Protein AF-A0A1W2E099-F1 (afdb_monomer)

Nearest PDB structures (foldseek):
  7uwi-assembly1_A  TM=5.929E-01  e=2.749E+00  Homo sapiens

Structure (mmCIF, N/CA/C/O backbone):
data_AF-A0A1W2E099-F1
#
_entry.id   AF-A0A1W2E099-F1
#
loop_
_atom_site.group_PDB
_atom_site.id
_atom_site.type_symbol
_atom_site.label_atom_id
_atom_site.label_alt_id
_atom_site.label_comp_id
_atom_site.label_asym_id
_atom_site.label_entity_id
_atom_site.label_seq_id
_atom_site.pdbx_PDB_ins_code
_atom_site.Cartn_x
_atom_site.Cartn_y
_atom_site.Cartn_z
_atom_site.occupancy
_atom_site.B_iso_or_equiv
_atom_site.auth_seq_id
_atom_site.auth_comp_id
_atom_site.auth_asym_id
_atom_site.auth_atom_id
_atom_site.pdbx_PDB_model_num
ATOM 1 N N . MET A 1 1 ? 13.524 11.313 -17.490 1.00 40.75 1 MET A N 1
ATOM 2 C CA . MET A 1 1 ? 13.598 11.646 -16.055 1.00 40.75 1 MET A CA 1
ATOM 3 C C . MET A 1 1 ? 13.485 10.300 -15.391 1.00 40.75 1 MET A C 1
ATOM 5 O O . MET A 1 1 ? 12.404 9.757 -15.498 1.00 40.75 1 MET A O 1
ATOM 9 N N . ASP A 1 2 ? 14.578 9.735 -14.866 1.00 51.97 2 ASP A N 1
ATOM 10 C CA . ASP A 1 2 ? 14.520 8.419 -14.209 1.00 51.97 2 ASP A CA 1
ATOM 11 C C . ASP A 1 2 ? 13.629 8.558 -12.979 1.00 51.97 2 ASP A C 1
ATOM 13 O O . ASP A 1 2 ? 14.036 9.182 -11.988 1.00 51.97 2 ASP A O 1
ATOM 17 N N . ASP A 1 3 ? 12.397 8.070 -13.065 1.00 73.50 3 ASP A N 1
ATOM 18 C CA . ASP A 1 3 ? 11.479 8.136 -11.941 1.00 73.50 3 ASP A CA 1
ATOM 19 C C . ASP A 1 3 ? 11.759 6.994 -10.936 1.00 73.50 3 ASP A C 1
ATOM 21 O O . ASP A 1 3 ? 12.683 6.184 -11.081 1.00 73.50 3 ASP A O 1
ATOM 25 N N . LEU A 1 4 ? 11.007 6.967 -9.834 1.00 75.75 4 LEU A N 1
ATOM 26 C CA . LEU A 1 4 ? 11.144 5.933 -8.807 1.00 75.75 4 LEU A CA 1
ATOM 27 C C . LEU A 1 4 ? 10.894 4.515 -9.362 1.00 75.75 4 LEU A C 1
ATOM 29 O O . LEU A 1 4 ? 11.590 3.583 -8.959 1.00 75.75 4 LEU A O 1
ATOM 33 N N . LEU A 1 5 ? 9.933 4.349 -10.273 1.00 79.50 5 LEU A N 1
ATOM 34 C CA . LEU A 1 5 ? 9.615 3.075 -10.913 1.00 79.50 5 LEU A CA 1
ATOM 35 C C . LEU A 1 5 ? 10.750 2.622 -11.827 1.00 79.50 5 LEU A C 1
ATOM 37 O O . LEU A 1 5 ? 11.154 1.466 -11.721 1.00 79.50 5 LEU A O 1
ATOM 41 N N . ASP A 1 6 ? 11.318 3.516 -12.639 1.00 77.94 6 ASP A N 1
ATOM 42 C CA . ASP A 1 6 ? 12.458 3.196 -13.512 1.00 77.94 6 ASP A CA 1
ATOM 43 C C . ASP A 1 6 ? 13.634 2.646 -12.701 1.00 77.94 6 ASP A C 1
ATOM 45 O O . ASP A 1 6 ? 14.271 1.656 -13.071 1.00 77.94 6 ASP A O 1
ATOM 49 N N . ARG A 1 7 ? 13.898 3.251 -11.538 1.00 75.19 7 ARG A N 1
ATOM 50 C CA . ARG A 1 7 ? 14.957 2.801 -10.627 1.00 75.19 7 ARG A CA 1
ATOM 51 C C . ARG A 1 7 ? 14.666 1.444 -10.003 1.00 75.19 7 ARG A C 1
ATOM 53 O O . ARG A 1 7 ? 15.596 0.643 -9.892 1.00 75.19 7 ARG A O 1
ATOM 60 N N . ILE A 1 8 ? 13.418 1.195 -9.597 1.00 79.50 8 ILE A N 1
ATOM 61 C CA . ILE A 1 8 ? 12.994 -0.093 -9.032 1.00 79.50 8 ILE A CA 1
ATOM 62 C C . ILE A 1 8 ? 13.090 -1.192 -10.095 1.00 79.50 8 ILE A C 1
ATOM 64 O O . ILE A 1 8 ? 13.651 -2.248 -9.817 1.00 79.50 8 ILE A O 1
ATOM 68 N N . LEU A 1 9 ? 12.600 -0.932 -11.308 1.00 78.56 9 LEU A N 1
ATOM 69 C CA . LEU A 1 9 ? 12.614 -1.878 -12.426 1.00 78.56 9 LEU A CA 1
ATOM 70 C C . LEU A 1 9 ? 14.033 -2.161 -12.939 1.00 78.56 9 LEU A C 1
ATOM 72 O O . LEU A 1 9 ? 14.328 -3.278 -13.347 1.00 78.56 9 LEU A O 1
ATOM 76 N N . SER A 1 10 ? 14.931 -1.174 -12.888 1.00 80.75 10 SER A N 1
ATOM 77 C CA . SER A 1 10 ? 16.326 -1.341 -13.325 1.00 80.75 10 SER A CA 1
ATOM 78 C C . SER A 1 10 ? 17.199 -2.125 -12.336 1.00 80.75 10 SER A C 1
ATOM 80 O O . SER A 1 10 ? 18.317 -2.493 -12.685 1.00 80.75 10 SER A O 1
ATOM 82 N N . HIS A 1 11 ? 16.721 -2.376 -11.112 1.00 81.12 11 HIS A N 1
ATOM 83 C CA . HIS A 1 11 ? 17.460 -3.091 -10.067 1.00 81.12 11 HIS A CA 1
ATOM 84 C C . HIS A 1 11 ? 16.601 -4.209 -9.468 1.00 81.12 11 HIS A C 1
ATOM 86 O O . HIS A 1 11 ? 16.284 -4.197 -8.278 1.00 81.12 11 HIS A O 1
ATOM 92 N N . ASP A 1 12 ? 16.242 -5.203 -10.283 1.00 72.44 12 ASP A N 1
ATOM 93 C CA . ASP A 1 12 ? 15.465 -6.372 -9.839 1.00 72.44 12 ASP A CA 1
ATOM 94 C C . ASP A 1 12 ? 16.124 -7.122 -8.663 1.00 72.44 12 ASP A C 1
ATOM 96 O O . ASP A 1 12 ? 15.438 -7.678 -7.807 1.00 72.44 12 ASP A O 1
ATOM 100 N N . GLU A 1 13 ? 17.451 -7.069 -8.547 1.00 80.00 13 GLU A N 1
ATOM 101 C CA . GLU A 1 13 ? 18.215 -7.570 -7.393 1.00 80.00 13 GLU A CA 1
ATOM 102 C C . GLU A 1 13 ? 17.840 -6.908 -6.054 1.00 80.00 13 GLU A C 1
ATOM 104 O O . GLU A 1 13 ? 18.002 -7.505 -4.990 1.00 80.00 13 GLU A O 1
ATOM 109 N N . CYS A 1 14 ? 17.284 -5.695 -6.095 1.00 83.06 14 CYS A N 1
ATOM 110 C CA . CYS A 1 14 ? 16.794 -4.961 -4.932 1.00 83.06 14 CYS A CA 1
ATOM 111 C C . CYS A 1 14 ? 15.304 -5.206 -4.655 1.00 83.06 14 CYS A C 1
ATOM 113 O O . CYS A 1 14 ? 14.788 -4.704 -3.654 1.00 83.06 14 CYS A O 1
ATOM 115 N N . ARG A 1 15 ? 14.598 -5.976 -5.496 1.00 87.31 15 ARG A N 1
ATOM 116 C CA . ARG A 1 15 ? 13.148 -6.193 -5.388 1.00 87.31 15 ARG A CA 1
ATOM 117 C C . ARG A 1 15 ? 12.729 -6.672 -4.004 1.00 87.31 15 ARG A C 1
ATOM 119 O O . ARG A 1 15 ? 11.824 -6.088 -3.416 1.00 87.31 15 ARG A O 1
ATOM 126 N N . ASP A 1 16 ? 13.410 -7.672 -3.453 1.00 89.62 16 ASP A N 1
ATOM 127 C CA . ASP A 1 16 ? 13.088 -8.221 -2.129 1.00 89.62 16 ASP A CA 1
ATOM 128 C C . ASP A 1 16 ? 13.266 -7.189 -1.010 1.00 89.62 16 ASP A C 1
ATOM 130 O O . ASP A 1 16 ? 12.509 -7.168 -0.038 1.00 89.62 16 ASP A O 1
ATOM 134 N N . TYR A 1 17 ? 14.264 -6.312 -1.139 1.00 90.94 17 TYR A N 1
ATOM 135 C CA . TYR A 1 17 ? 14.467 -5.213 -0.202 1.00 90.94 17 TYR A CA 1
ATOM 136 C C . TYR A 1 17 ? 13.333 -4.187 -0.307 1.00 90.94 17 TYR A C 1
ATOM 138 O O . TYR A 1 17 ? 12.793 -3.758 0.714 1.00 90.94 17 TYR A O 1
ATOM 146 N N . THR A 1 18 ? 12.936 -3.835 -1.530 1.00 92.25 18 THR A N 1
ATOM 147 C CA . THR A 1 18 ? 11.836 -2.901 -1.794 1.00 92.25 18 THR A CA 1
ATOM 148 C C . THR A 1 18 ? 10.502 -3.455 -1.301 1.00 92.25 18 THR A C 1
ATOM 150 O O . THR A 1 18 ? 9.766 -2.737 -0.629 1.00 92.25 18 THR A O 1
ATOM 153 N N . ILE A 1 19 ? 10.216 -4.741 -1.538 1.00 93.94 19 ILE A N 1
ATOM 154 C CA . ILE A 1 19 ? 9.033 -5.421 -0.993 1.00 93.94 19 ILE A CA 1
ATOM 155 C C . ILE A 1 19 ? 9.026 -5.300 0.528 1.00 93.94 19 ILE A C 1
ATOM 157 O O . ILE A 1 19 ? 8.057 -4.791 1.080 1.00 93.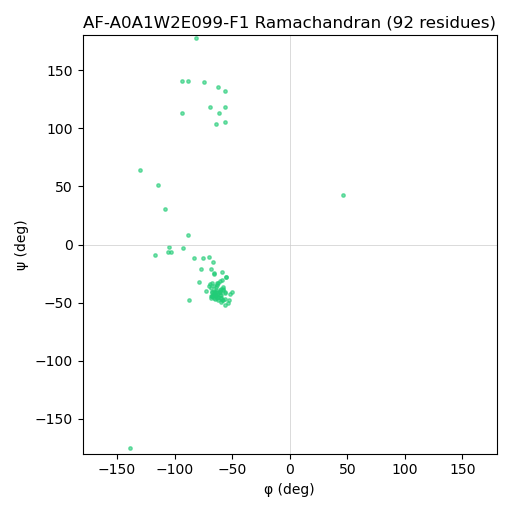94 19 ILE A O 1
ATOM 161 N N . LYS A 1 20 ? 10.123 -5.655 1.208 1.00 95.06 20 LYS A N 1
ATOM 162 C CA . LYS A 1 20 ? 10.218 -5.528 2.673 1.00 95.06 20 LYS A CA 1
ATOM 163 C C . LYS A 1 20 ? 9.987 -4.098 3.157 1.00 95.06 20 LYS A C 1
ATOM 165 O O . LYS A 1 20 ? 9.397 -3.895 4.214 1.00 95.06 20 LYS A O 1
ATOM 170 N N . LYS A 1 21 ? 10.449 -3.095 2.407 1.00 95.19 21 LYS A N 1
ATOM 171 C CA . LYS A 1 21 ? 10.208 -1.687 2.739 1.00 95.19 21 LYS A CA 1
ATOM 172 C C . LYS A 1 21 ? 8.743 -1.300 2.580 1.00 95.19 21 LYS A C 1
ATOM 174 O O . LYS A 1 21 ? 8.194 -0.677 3.480 1.00 95.19 21 LYS A O 1
ATOM 179 N N . PHE A 1 22 ? 8.095 -1.718 1.502 1.00 96.44 22 PHE A N 1
ATOM 180 C CA . PHE A 1 22 ? 6.666 -1.475 1.295 1.00 96.44 22 PHE A CA 1
ATOM 181 C C . PHE A 1 22 ? 5.802 -2.218 2.313 1.00 96.44 22 PHE A C 1
ATOM 183 O O . PHE A 1 22 ? 4.812 -1.680 2.798 1.00 96.44 22 PHE A O 1
ATOM 190 N N . GLU A 1 23 ? 6.211 -3.418 2.715 1.00 97.38 23 GLU A N 1
ATOM 191 C CA . GLU A 1 23 ? 5.581 -4.138 3.813 1.00 97.38 23 GLU A CA 1
ATOM 192 C C . GLU A 1 23 ? 5.684 -3.375 5.139 1.00 97.38 23 GLU A C 1
ATOM 194 O O . GLU A 1 23 ? 4.697 -3.340 5.867 1.00 97.38 23 GLU A O 1
ATOM 199 N N . GLN A 1 24 ? 6.829 -2.755 5.446 1.00 97.38 24 GLN A N 1
ATOM 200 C CA . GLN A 1 24 ? 6.990 -1.897 6.631 1.00 97.38 24 GLN A CA 1
ATOM 201 C C . GLN A 1 24 ? 6.094 -0.654 6.555 1.00 97.38 24 GLN A C 1
ATOM 203 O O . GLN A 1 24 ? 5.451 -0.300 7.537 1.00 97.38 24 GLN A O 1
ATOM 208 N N . MET A 1 25 ? 5.988 -0.033 5.377 1.00 97.56 25 MET A N 1
ATOM 209 C CA . MET A 1 25 ? 5.089 1.107 5.157 1.00 97.56 25 MET A CA 1
ATOM 210 C C . MET A 1 25 ? 3.616 0.738 5.365 1.00 97.56 25 MET A C 1
ATOM 212 O O . MET A 1 25 ? 2.843 1.560 5.835 1.00 97.56 25 MET A O 1
ATOM 216 N N . LEU A 1 26 ? 3.211 -0.495 5.045 1.00 97.38 26 LEU A N 1
ATOM 217 C CA 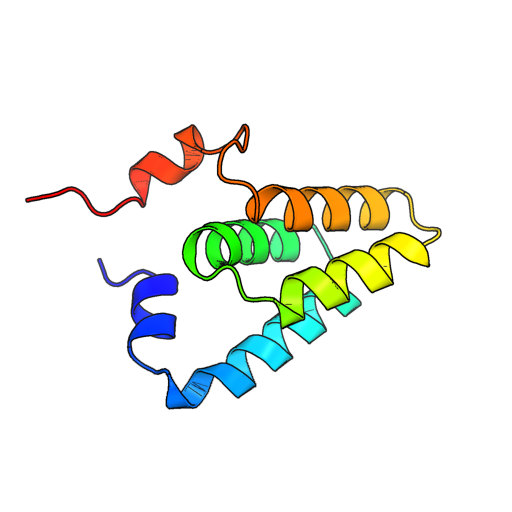. LEU A 1 26 ? 1.859 -0.976 5.341 1.00 97.38 26 LEU A CA 1
ATOM 218 C C . LEU A 1 26 ? 1.613 -1.173 6.848 1.00 97.38 26 LEU A C 1
ATOM 220 O O . LEU A 1 26 ? 0.491 -0.957 7.313 1.00 97.38 26 LEU A O 1
ATOM 224 N N . ASP A 1 27 ? 2.635 -1.576 7.606 1.00 96.56 27 ASP A N 1
ATOM 225 C CA . ASP A 1 27 ? 2.530 -1.758 9.060 1.00 96.56 27 ASP A CA 1
ATOM 226 C C . ASP A 1 27 ? 2.400 -0.408 9.792 1.00 96.56 27 ASP A C 1
ATOM 228 O O . ASP A 1 27 ? 1.659 -0.292 10.769 1.00 96.56 27 ASP A O 1
ATOM 232 N N . GLU A 1 28 ? 3.081 0.624 9.287 1.00 95.19 28 GLU A N 1
ATOM 233 C CA . GLU A 1 28 ? 3.124 1.983 9.847 1.00 95.19 28 GLU A CA 1
ATOM 234 C C . GLU A 1 28 ? 2.333 2.988 8.995 1.00 95.19 28 GLU A C 1
ATOM 236 O O . GLU A 1 28 ? 2.677 4.165 8.929 1.00 95.19 28 GLU A O 1
ATOM 241 N N . ILE A 1 29 ? 1.279 2.513 8.323 1.00 96.31 29 ILE A N 1
ATOM 242 C CA . ILE A 1 29 ? 0.622 3.259 7.250 1.00 96.31 29 ILE A CA 1
ATOM 243 C C . ILE A 1 29 ? 0.137 4.641 7.695 1.00 96.31 29 ILE A C 1
ATOM 245 O O . ILE A 1 29 ? -0.539 4.799 8.713 1.00 96.31 29 ILE A O 1
ATOM 249 N N . ASP A 1 30 ? 0.457 5.629 6.869 1.00 94.62 30 ASP A N 1
ATOM 250 C CA . ASP A 1 30 ? -0.053 6.989 6.910 1.00 94.62 30 ASP A CA 1
ATOM 251 C C . ASP A 1 30 ? -0.341 7.495 5.487 1.00 94.62 30 ASP A C 1
ATOM 253 O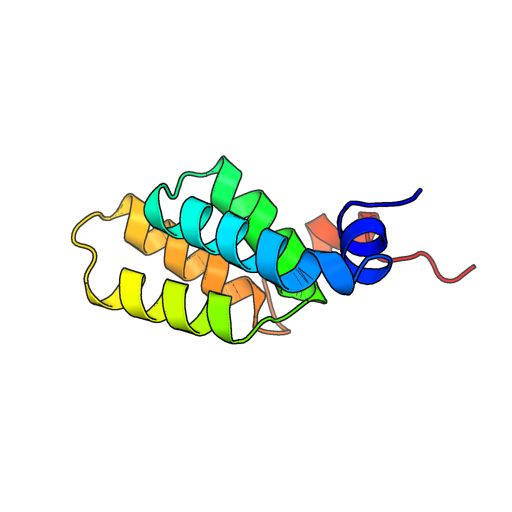 O . ASP A 1 30 ? -0.252 6.754 4.504 1.00 94.62 30 ASP A O 1
ATOM 257 N N . TRP A 1 31 ? -0.726 8.765 5.372 1.00 90.12 31 TRP A N 1
ATOM 258 C CA . TRP A 1 31 ? -1.035 9.369 4.079 1.00 90.12 31 TRP A CA 1
ATOM 259 C C . TRP A 1 31 ? 0.155 9.358 3.106 1.00 90.12 31 TRP A C 1
ATOM 261 O O . TRP A 1 31 ? -0.030 9.048 1.929 1.00 90.12 31 TRP A O 1
ATOM 271 N N . ASP A 1 32 ? 1.367 9.643 3.581 1.00 92.50 32 ASP A N 1
ATOM 272 C CA . ASP A 1 32 ? 2.554 9.699 2.723 1.00 92.50 32 ASP A CA 1
ATOM 273 C C . ASP A 1 32 ? 2.910 8.299 2.204 1.00 92.50 32 ASP A C 1
ATOM 275 O O . ASP A 1 32 ? 3.248 8.122 1.028 1.00 92.50 32 ASP A O 1
ATOM 279 N N . CYS A 1 33 ? 2.736 7.279 3.049 1.00 94.81 33 CYS A N 1
ATOM 280 C CA . CYS A 1 33 ? 2.877 5.884 2.654 1.00 94.81 33 CYS A CA 1
ATOM 281 C C . CYS A 1 33 ? 1.883 5.496 1.556 1.00 94.81 33 CYS A C 1
ATOM 283 O O . CYS A 1 33 ? 2.273 4.834 0.593 1.00 94.81 33 CYS A O 1
ATOM 285 N N . VAL A 1 34 ? 0.618 5.916 1.674 1.00 93.00 34 VAL A N 1
ATOM 286 C CA . VAL A 1 34 ? -0.426 5.622 0.677 1.00 93.00 34 VAL A CA 1
ATOM 287 C C . VAL A 1 34 ? -0.040 6.163 -0.692 1.00 93.00 34 VAL A C 1
ATOM 289 O O . VAL A 1 34 ? -0.090 5.409 -1.658 1.00 93.00 34 VAL A O 1
ATOM 292 N N . VAL A 1 35 ? 0.401 7.419 -0.780 1.00 90.56 35 VAL A N 1
ATOM 293 C CA . VAL A 1 35 ? 0.764 8.049 -2.061 1.00 90.56 35 VAL A CA 1
ATOM 294 C C . VAL A 1 35 ? 1.883 7.277 -2.762 1.00 90.56 35 VAL A C 1
ATOM 296 O O . VAL A 1 35 ? 1.789 6.981 -3.954 1.00 90.56 35 VAL A O 1
ATOM 299 N N . ILE A 1 36 ? 2.927 6.899 -2.018 1.00 91.19 36 ILE A N 1
ATOM 300 C CA . ILE A 1 36 ? 4.055 6.134 -2.565 1.00 91.19 36 ILE A CA 1
ATOM 301 C C . ILE A 1 36 ? 3.592 4.747 -3.020 1.00 91.19 36 ILE A C 1
ATOM 303 O O . ILE A 1 36 ? 3.926 4.315 -4.125 1.00 91.19 36 ILE A O 1
ATOM 307 N N . LEU A 1 37 ? 2.820 4.048 -2.183 1.00 93.44 37 LEU A N 1
ATOM 308 C CA . LEU A 1 37 ? 2.346 2.699 -2.480 1.00 93.44 37 LEU A CA 1
ATOM 309 C C . LEU A 1 37 ? 1.386 2.685 -3.670 1.00 93.44 37 LEU A C 1
ATOM 311 O O . LEU A 1 37 ? 1.526 1.813 -4.521 1.00 93.44 37 LEU A O 1
ATOM 315 N N . GLN A 1 38 ? 0.470 3.649 -3.773 1.00 90.94 38 GLN A N 1
ATOM 316 C CA . GLN A 1 38 ? -0.444 3.771 -4.909 1.00 90.94 38 GLN A CA 1
ATOM 317 C C . GLN A 1 38 ? 0.315 4.006 -6.215 1.00 90.94 38 GLN A C 1
ATOM 319 O O . GLN A 1 38 ? 0.083 3.291 -7.189 1.00 90.94 38 GLN A O 1
ATOM 324 N N . PHE A 1 39 ? 1.268 4.943 -6.220 1.00 87.25 39 PHE A N 1
ATOM 325 C CA . PHE A 1 39 ? 2.106 5.199 -7.390 1.00 87.25 39 PHE A CA 1
ATOM 326 C C . PHE A 1 39 ? 2.871 3.944 -7.827 1.00 87.25 39 PHE A C 1
ATOM 328 O O . PHE A 1 39 ? 2.854 3.559 -8.995 1.00 87.25 39 PHE A O 1
ATOM 335 N N . CYS A 1 40 ? 3.512 3.265 -6.872 1.00 90.25 40 CYS A N 1
ATOM 336 C CA . CYS A 1 40 ? 4.320 2.090 -7.168 1.00 90.25 40 CYS A CA 1
ATOM 337 C C . CYS A 1 40 ? 3.469 0.898 -7.624 1.00 90.25 40 CYS A C 1
ATOM 339 O O . CYS A 1 40 ? 3.816 0.214 -8.586 1.00 90.25 40 CYS A O 1
ATOM 341 N N . MET A 1 41 ? 2.371 0.608 -6.924 1.00 92.25 41 MET A N 1
ATOM 342 C CA . MET A 1 41 ? 1.570 -0.596 -7.157 1.00 92.25 41 MET A CA 1
ATOM 343 C C . MET A 1 41 ? 0.683 -0.501 -8.390 1.00 92.25 41 MET A C 1
ATOM 345 O O . MET A 1 41 ? 0.377 -1.549 -8.957 1.00 92.25 41 MET A O 1
ATOM 349 N N . HIS A 1 42 ? 0.383 0.708 -8.869 1.00 85.81 42 HIS A N 1
ATOM 350 C CA . HIS A 1 42 ? -0.268 0.890 -10.162 1.00 85.81 42 HIS A CA 1
ATOM 351 C C . HIS A 1 42 ? 0.520 0.227 -11.302 1.00 85.81 42 HIS A C 1
ATOM 353 O O . HIS A 1 42 ? -0.036 -0.530 -12.100 1.00 85.81 42 HIS A O 1
ATOM 359 N N . THR A 1 43 ? 1.835 0.448 -11.327 1.00 84.81 43 THR A N 1
ATOM 360 C CA . THR A 1 43 ? 2.721 -0.096 -12.363 1.00 84.81 43 THR A CA 1
ATOM 361 C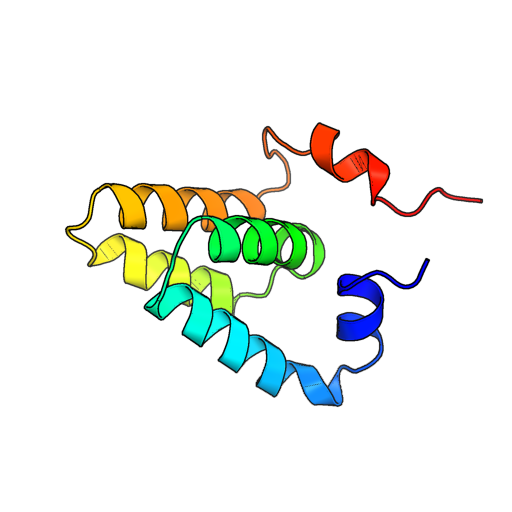 C . THR A 1 43 ? 3.228 -1.491 -12.007 1.00 84.81 43 THR A C 1
ATOM 363 O O . THR A 1 43 ? 3.193 -2.401 -12.832 1.00 84.81 43 THR A O 1
ATOM 366 N N . LEU A 1 44 ? 3.708 -1.685 -10.775 1.00 89.19 44 LEU A N 1
ATOM 367 C CA . LEU A 1 44 ? 4.403 -2.914 -10.380 1.00 89.19 44 LEU A CA 1
ATOM 368 C C . LEU A 1 44 ? 3.450 -4.077 -10.085 1.00 89.19 44 LEU A C 1
ATOM 370 O O . LEU A 1 44 ? 3.817 -5.234 -10.299 1.00 89.19 44 LEU A O 1
ATOM 374 N N . LYS A 1 45 ? 2.251 -3.783 -9.563 1.00 90.19 45 LYS A N 1
ATOM 375 C CA . LYS A 1 45 ? 1.194 -4.753 -9.226 1.00 90.19 45 LYS A CA 1
ATOM 376 C C . LYS A 1 45 ? 1.691 -5.983 -8.454 1.00 90.19 45 LYS A C 1
ATOM 378 O O . LYS A 1 45 ? 1.293 -7.113 -8.736 1.00 90.19 45 LYS A O 1
ATOM 383 N N . TRP A 1 46 ? 2.577 -5.792 -7.475 1.00 93.62 46 TRP A N 1
ATOM 384 C CA . TRP A 1 46 ? 3.182 -6.908 -6.743 1.00 93.62 46 TRP A CA 1
ATOM 385 C C . TRP A 1 46 ? 2.166 -7.628 -5.837 1.00 93.62 46 TRP A C 1
ATOM 387 O O . TRP A 1 46 ? 1.667 -7.015 -4.888 1.00 93.62 46 TRP A O 1
ATOM 397 N N . PRO A 1 47 ? 1.895 -8.935 -6.058 1.00 94.38 47 PRO A N 1
ATOM 398 C CA . PRO A 1 47 ? 0.875 -9.671 -5.304 1.00 94.38 47 PRO A CA 1
ATOM 399 C C . PRO A 1 47 ? 1.108 -9.671 -3.793 1.00 94.38 47 PRO A C 1
ATOM 401 O O . PRO A 1 47 ? 0.166 -9.478 -3.034 1.00 94.38 47 PRO A O 1
ATOM 404 N N . THR A 1 48 ? 2.364 -9.781 -3.355 1.00 95.44 48 THR A N 1
ATOM 405 C CA . THR A 1 48 ? 2.745 -9.789 -1.934 1.00 95.44 48 THR A CA 1
ATOM 406 C C . THR A 1 48 ? 2.248 -8.549 -1.185 1.00 95.44 48 THR A C 1
ATOM 408 O O . THR A 1 48 ? 1.731 -8.652 -0.075 1.00 95.44 48 THR A O 1
ATOM 411 N N . ILE A 1 49 ? 2.334 -7.371 -1.811 1.00 97.19 49 ILE A N 1
ATOM 412 C CA . ILE A 1 49 ? 1.868 -6.116 -1.210 1.00 97.19 49 ILE A CA 1
ATOM 413 C C . ILE A 1 49 ? 0.336 -6.070 -1.182 1.00 97.19 49 ILE A C 1
ATOM 415 O O . ILE A 1 49 ? -0.242 -5.667 -0.172 1.00 97.19 49 ILE A O 1
ATOM 419 N N . LYS A 1 50 ? -0.328 -6.544 -2.247 1.00 97.31 50 LYS A N 1
ATOM 420 C CA . LYS A 1 50 ? -1.796 -6.650 -2.308 1.00 97.31 50 LYS A CA 1
ATOM 421 C C . LYS A 1 50 ? -2.338 -7.546 -1.198 1.00 97.31 50 LYS A C 1
ATOM 423 O O . LYS A 1 50 ? -3.262 -7.165 -0.483 1.00 97.31 50 LYS A O 1
ATOM 428 N N . GLU A 1 51 ? -1.752 -8.730 -1.052 1.00 97.75 51 GLU A N 1
ATOM 429 C CA . GLU A 1 51 ? -2.135 -9.725 -0.051 1.00 97.75 51 GLU A CA 1
ATOM 430 C C . GLU A 1 51 ? -1.941 -9.184 1.366 1.00 97.75 51 GLU A C 1
ATOM 432 O O . GLU A 1 51 ? -2.853 -9.285 2.189 1.00 97.75 51 GLU A O 1
ATOM 437 N N . LYS A 1 52 ? -0.802 -8.534 1.640 1.00 97.88 52 LYS A N 1
ATOM 438 C CA . LYS A 1 52 ? -0.551 -7.917 2.946 1.00 97.88 52 LYS A CA 1
ATOM 439 C C . LYS A 1 52 ? -1.536 -6.786 3.251 1.00 97.88 52 LYS A C 1
ATOM 441 O O . LYS A 1 52 ? -2.097 -6.759 4.345 1.00 97.88 52 LYS A O 1
ATOM 446 N N . ALA A 1 53 ? -1.791 -5.883 2.302 1.00 97.50 53 ALA A N 1
ATOM 447 C CA . ALA A 1 53 ? -2.756 -4.797 2.484 1.00 97.50 53 ALA A CA 1
ATOM 448 C C . ALA A 1 53 ? -4.176 -5.331 2.751 1.00 97.50 53 ALA A C 1
ATOM 450 O O . ALA A 1 53 ? -4.865 -4.835 3.641 1.00 97.50 53 ALA A O 1
ATOM 451 N N . ALA A 1 54 ? -4.596 -6.384 2.041 1.00 97.81 54 ALA A N 1
ATOM 452 C CA . ALA A 1 54 ? -5.881 -7.042 2.270 1.00 97.81 54 ALA A CA 1
ATOM 453 C C . ALA A 1 54 ? -5.960 -7.715 3.651 1.00 97.81 54 ALA A C 1
ATOM 455 O O . ALA A 1 54 ? -6.982 -7.607 4.331 1.00 97.81 54 ALA A O 1
ATOM 456 N N . ALA A 1 55 ? -4.882 -8.372 4.091 1.00 98.06 55 ALA A N 1
ATOM 457 C CA . ALA A 1 55 ? -4.811 -8.983 5.414 1.00 98.06 55 ALA A CA 1
ATOM 458 C C . ALA A 1 55 ? -4.908 -7.936 6.536 1.00 98.06 55 ALA A C 1
ATOM 460 O O . ALA A 1 55 ? -5.651 -8.138 7.494 1.00 98.06 55 ALA A O 1
ATOM 461 N N . LEU A 1 56 ? -4.212 -6.803 6.398 1.00 97.62 56 LEU A N 1
ATOM 462 C CA . LEU A 1 56 ? -4.260 -5.701 7.364 1.00 97.62 56 LEU A CA 1
ATOM 463 C C . LEU A 1 56 ? -5.631 -5.018 7.395 1.00 97.62 56 LEU A C 1
ATOM 465 O O . LEU A 1 56 ? -6.153 -4.740 8.474 1.00 97.62 56 LEU A O 1
ATOM 469 N N . LEU A 1 57 ? -6.255 -4.817 6.231 1.00 97.38 57 LEU A N 1
ATOM 470 C CA . LEU A 1 57 ? -7.620 -4.301 6.133 1.00 97.38 57 LEU A CA 1
ATOM 471 C C . LEU A 1 57 ? -8.625 -5.191 6.879 1.00 97.38 57 LEU A C 1
ATOM 473 O O . LEU A 1 57 ? -9.531 -4.678 7.528 1.00 97.38 57 LEU A O 1
ATOM 477 N N . ALA A 1 58 ? -8.468 -6.514 6.807 1.00 97.19 58 ALA A N 1
ATOM 478 C CA . ALA A 1 58 ? -9.387 -7.455 7.443 1.00 97.19 58 ALA A CA 1
ATOM 479 C C . ALA A 1 58 ? -9.337 -7.436 8.983 1.00 97.19 58 ALA A C 1
ATOM 481 O O . ALA A 1 58 ? -10.283 -7.899 9.620 1.00 97.19 58 ALA A O 1
ATOM 482 N N . VAL A 1 59 ? -8.247 -6.939 9.580 1.00 96.62 59 VAL A N 1
ATOM 483 C CA . VAL A 1 59 ? -8.019 -6.986 11.037 1.00 96.62 59 VAL A CA 1
ATOM 484 C C . VAL A 1 59 ? -7.937 -5.612 11.700 1.00 96.62 59 VAL A C 1
ATOM 486 O O . VAL A 1 59 ? -7.896 -5.541 12.927 1.00 96.62 59 VAL A O 1
ATOM 489 N N . THR A 1 60 ? -7.882 -4.525 10.926 1.00 95.12 60 THR A N 1
ATOM 490 C CA . THR A 1 60 ? -7.755 -3.174 11.481 1.00 95.12 60 THR A CA 1
ATOM 491 C C . THR A 1 60 ? -9.061 -2.689 12.108 1.00 95.12 60 THR A C 1
ATOM 493 O O . THR A 1 60 ? -10.146 -2.891 11.571 1.00 95.12 60 THR A O 1
ATOM 496 N N . ASP A 1 61 ? -8.952 -2.008 13.245 1.00 94.69 61 ASP A N 1
ATOM 497 C CA . ASP A 1 61 ? -10.044 -1.321 13.943 1.00 94.69 61 ASP A CA 1
ATOM 498 C C . ASP A 1 61 ? -9.974 0.210 13.778 1.00 94.69 61 ASP A C 1
ATOM 500 O O . ASP A 1 61 ? -10.841 0.951 14.250 1.00 94.69 61 ASP A O 1
ATOM 504 N N . LYS A 1 62 ? -8.940 0.709 13.089 1.00 93.56 62 LYS A N 1
ATOM 505 C CA . LYS A 1 6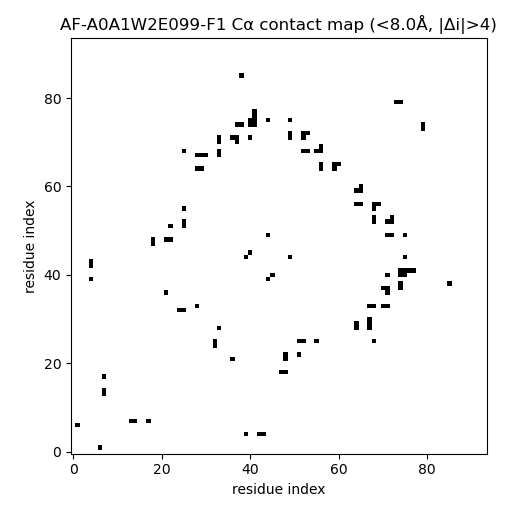2 ? -8.693 2.138 12.885 1.00 93.56 62 LYS A CA 1
ATOM 506 C C . LYS A 1 62 ? -9.313 2.597 11.571 1.00 93.56 62 LYS A C 1
ATOM 508 O O . LYS A 1 62 ? -8.793 2.288 10.504 1.00 93.56 62 LYS A O 1
ATOM 513 N N . ILE A 1 63 ? -10.332 3.454 11.651 1.00 90.81 63 ILE A N 1
ATOM 514 C CA . ILE A 1 63 ? -11.050 4.010 10.484 1.00 90.81 63 ILE A CA 1
ATOM 515 C C . ILE A 1 63 ? -10.094 4.630 9.446 1.00 90.81 63 ILE A C 1
ATOM 517 O O . ILE A 1 63 ? -10.252 4.420 8.244 1.00 90.81 63 ILE A O 1
ATOM 521 N N . ASN A 1 64 ? -9.078 5.377 9.893 1.00 90.56 64 ASN A N 1
ATOM 522 C CA . ASN A 1 64 ? -8.117 5.999 8.976 1.00 90.56 64 ASN A CA 1
ATOM 523 C C . ASN A 1 64 ? -7.259 4.955 8.253 1.00 90.56 64 ASN A C 1
ATOM 525 O O . ASN A 1 64 ? -7.101 5.040 7.039 1.00 90.56 64 ASN A O 1
ATOM 529 N N . ALA A 1 65 ? -6.758 3.951 8.980 1.00 93.94 65 ALA A N 1
ATOM 530 C CA . ALA A 1 65 ? -5.962 2.880 8.389 1.00 93.94 65 ALA A CA 1
ATOM 531 C C . ALA A 1 65 ? -6.803 2.034 7.425 1.00 93.94 65 ALA A C 1
ATOM 533 O O . ALA A 1 65 ? -6.341 1.718 6.335 1.00 93.94 65 ALA A O 1
ATOM 534 N N . GLU A 1 66 ? -8.062 1.747 7.774 1.00 96.38 66 GLU A N 1
ATOM 535 C CA . GLU A 1 66 ? -9.013 1.074 6.885 1.00 96.38 66 GLU A CA 1
ATOM 536 C C . GLU A 1 66 ? -9.129 1.809 5.542 1.00 96.38 66 GLU A C 1
ATOM 538 O O . GLU A 1 66 ? -8.964 1.207 4.478 1.00 96.38 66 GLU A O 1
ATOM 543 N N . ARG A 1 67 ? -9.351 3.129 5.585 1.00 94.25 67 ARG A N 1
ATOM 544 C CA . ARG A 1 67 ? -9.419 3.968 4.383 1.00 94.25 67 ARG A CA 1
ATOM 545 C C . ARG A 1 67 ? -8.119 3.915 3.576 1.00 94.25 67 ARG A C 1
ATOM 547 O O . ARG A 1 67 ? -8.167 3.802 2.355 1.00 94.25 67 ARG A O 1
ATOM 554 N N . TRP A 1 68 ? -6.971 3.983 4.239 1.00 95.44 68 TRP A N 1
ATOM 555 C CA . TRP A 1 68 ? -5.664 3.944 3.587 1.00 95.44 68 TRP A CA 1
ATOM 556 C C . TRP A 1 68 ? -5.383 2.603 2.902 1.00 95.44 68 TRP A C 1
ATOM 558 O O . TRP A 1 68 ? -4.958 2.590 1.750 1.00 95.44 68 TRP A O 1
ATOM 568 N N . TYR A 1 69 ? -5.700 1.474 3.540 1.00 96.69 69 TYR A N 1
ATOM 569 C CA . TYR A 1 69 ? -5.553 0.161 2.907 1.00 96.69 69 TYR A CA 1
ATOM 570 C C . TYR A 1 69 ? -6.471 -0.008 1.697 1.00 96.69 69 TYR A C 1
ATOM 572 O O .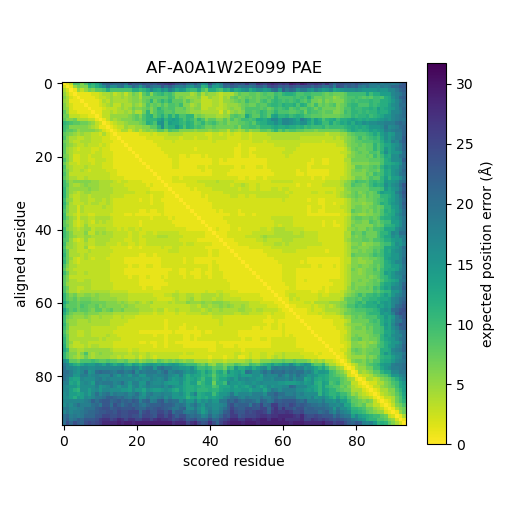 TYR A 1 69 ? -6.039 -0.559 0.686 1.00 96.69 69 TYR A O 1
ATOM 580 N N . ARG A 1 70 ? -7.711 0.498 1.758 1.00 94.75 70 ARG A N 1
ATOM 581 C CA . ARG A 1 70 ? -8.617 0.503 0.596 1.00 94.75 70 ARG A CA 1
ATOM 582 C C . ARG A 1 70 ? -8.015 1.279 -0.575 1.00 94.75 70 ARG A C 1
ATOM 584 O O . ARG A 1 70 ? -7.960 0.737 -1.671 1.00 94.75 70 ARG A O 1
ATOM 591 N N . HIS A 1 71 ? -7.470 2.469 -0.325 1.00 91.88 71 HIS A N 1
ATOM 592 C CA . HIS A 1 71 ? -6.800 3.268 -1.354 1.00 91.88 71 HIS A CA 1
ATOM 593 C C . HIS A 1 71 ? -5.586 2.567 -1.975 1.00 91.88 71 HIS A C 1
ATOM 595 O O . HIS A 1 71 ? -5.392 2.623 -3.190 1.00 91.88 71 HIS A O 1
ATOM 601 N N . VAL A 1 72 ? -4.785 1.858 -1.174 1.00 93.75 72 VAL A N 1
ATOM 602 C CA . VAL A 1 72 ? -3.688 1.036 -1.707 1.00 93.75 72 VAL A CA 1
ATOM 603 C C . VAL A 1 72 ? -4.234 -0.101 -2.574 1.00 93.75 72 VAL A C 1
ATOM 605 O O . VAL A 1 72 ? -3.720 -0.324 -3.665 1.00 93.75 72 VAL A O 1
ATOM 608 N N . LEU A 1 73 ? -5.286 -0.801 -2.142 1.00 94.81 73 LEU A N 1
ATOM 609 C CA . LEU A 1 73 ? -5.883 -1.901 -2.910 1.00 94.81 73 LEU A CA 1
ATOM 610 C C . LEU A 1 73 ? -6.498 -1.438 -4.238 1.00 94.81 73 LEU A C 1
ATOM 612 O O . LEU A 1 73 ? -6.355 -2.142 -5.235 1.00 94.81 73 LEU A O 1
ATOM 616 N N . GLU A 1 74 ? -7.110 -0.253 -4.267 1.00 91.56 74 GLU A N 1
ATOM 617 C CA . GLU A 1 74 ? -7.664 0.368 -5.480 1.00 91.56 74 GLU A CA 1
ATOM 618 C C . GLU A 1 74 ? -6.597 0.588 -6.565 1.00 91.56 74 GLU A C 1
ATOM 620 O O . GLU A 1 74 ? -6.902 0.483 -7.749 1.00 91.56 74 GLU A O 1
ATOM 625 N N . SER A 1 75 ? -5.330 0.817 -6.191 1.00 88.56 75 SER A N 1
ATOM 626 C CA . SER A 1 75 ? -4.243 1.012 -7.167 1.00 88.56 75 SER A CA 1
ATOM 627 C C . SER A 1 75 ? -3.905 -0.237 -7.993 1.00 88.56 75 SER A C 1
ATOM 629 O O . SER A 1 75 ? -3.253 -0.128 -9.029 1.00 88.56 75 SER A O 1
ATOM 631 N N . PHE A 1 76 ? -4.359 -1.423 -7.572 1.00 89.56 76 PHE A N 1
ATOM 632 C CA . PHE A 1 76 ? -4.155 -2.670 -8.317 1.00 89.56 76 PHE A CA 1
ATOM 633 C C . PHE A 1 76 ? -5.187 -2.882 -9.430 1.00 89.56 76 PHE A C 1
ATOM 635 O O . PHE A 1 76 ? -4.999 -3.786 -10.251 1.00 89.56 76 PHE A O 1
ATOM 642 N N . ASP A 1 77 ? -6.257 -2.087 -9.453 1.00 85.56 77 ASP A N 1
ATOM 643 C CA . ASP A 1 77 ? -7.288 -2.141 -10.480 1.00 85.56 77 ASP A CA 1
ATOM 644 C C . ASP A 1 77 ? -6.984 -1.126 -11.596 1.00 85.56 77 ASP A C 1
ATOM 646 O O . ASP A 1 77 ? -6.554 -0.000 -11.353 1.00 85.56 77 ASP A O 1
ATOM 650 N N . ASP A 1 78 ? -7.234 -1.511 -12.851 1.00 68.06 78 ASP A N 1
ATOM 651 C CA . ASP A 1 78 ? -6.933 -0.670 -14.027 1.00 68.06 78 ASP A CA 1
ATOM 652 C C . ASP A 1 78 ? -7.845 0.563 -14.155 1.00 68.06 78 ASP A C 1
ATOM 654 O O . ASP A 1 78 ? -7.596 1.452 -14.970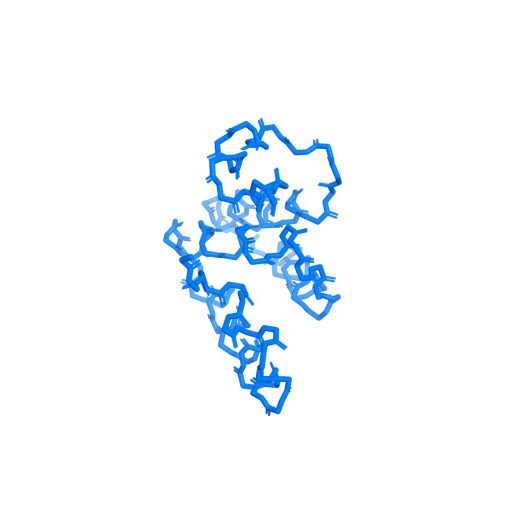 1.00 68.06 78 ASP A O 1
ATOM 658 N N . ASN A 1 79 ? -8.913 0.624 -13.358 1.00 64.00 79 ASN A N 1
ATOM 659 C CA .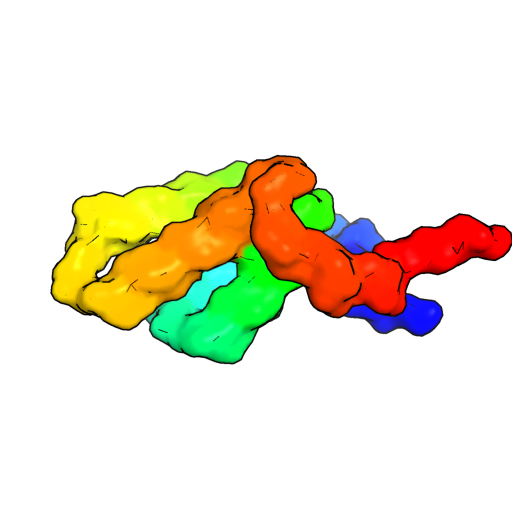 ASN A 1 79 ? -9.973 1.620 -13.461 1.00 64.00 79 ASN A CA 1
ATOM 660 C C . ASN A 1 79 ? -10.005 2.525 -12.220 1.00 64.00 79 ASN A C 1
ATOM 662 O O . ASN A 1 79 ? -11.041 2.659 -11.567 1.00 64.00 79 ASN A O 1
ATOM 666 N N . TRP A 1 80 ? -8.852 3.092 -11.857 1.00 64.88 80 TRP A N 1
ATOM 667 C CA . TRP A 1 80 ? -8.737 3.917 -10.656 1.00 64.88 80 TRP A CA 1
ATOM 668 C C . TRP A 1 80 ? -9.065 5.402 -10.912 1.00 64.88 80 TRP A C 1
ATOM 670 O O . TRP A 1 80 ? -8.681 5.937 -11.958 1.00 64.88 80 TRP A O 1
ATOM 680 N N . PRO A 1 81 ? -9.771 6.079 -9.979 1.00 57.44 81 PRO A N 1
ATOM 681 C CA . PRO A 1 81 ? -10.239 7.456 -10.162 1.00 57.44 81 PRO A CA 1
ATOM 682 C C . PRO A 1 81 ? -9.130 8.486 -10.381 1.00 57.44 81 PRO A C 1
ATOM 684 O O . PRO A 1 81 ? -9.355 9.444 -11.106 1.00 57.44 81 PRO A O 1
ATOM 687 N N . ASP A 1 82 ? -7.951 8.271 -9.794 1.00 61.06 82 ASP A N 1
ATOM 688 C CA . ASP A 1 82 ? -6.851 9.243 -9.794 1.00 61.06 82 ASP A CA 1
ATOM 689 C C . ASP A 1 82 ? -5.923 9.104 -11.010 1.00 61.06 82 ASP A C 1
ATOM 691 O O . ASP A 1 82 ? -4.874 9.738 -11.061 1.00 61.06 82 ASP A O 1
ATOM 695 N N . ARG A 1 83 ? -6.268 8.269 -11.999 1.00 61.00 83 ARG A N 1
ATOM 696 C CA . ARG A 1 83 ? -5.430 7.998 -13.182 1.00 61.00 83 ARG A CA 1
ATOM 697 C C . ARG A 1 83 ? -4.929 9.258 -13.881 1.00 61.00 83 ARG A C 1
ATOM 699 O O . ARG A 1 83 ? -3.777 9.302 -14.305 1.00 61.00 83 ARG A O 1
ATOM 706 N N . ASP A 1 84 ? -5.788 10.257 -13.993 1.00 63.47 84 ASP A N 1
ATOM 707 C CA . ASP A 1 84 ? -5.508 11.553 -14.605 1.00 63.47 84 ASP A CA 1
ATOM 708 C C . ASP A 1 84 ? -4.417 12.345 -13.862 1.00 63.47 84 ASP A C 1
ATOM 710 O O . ASP A 1 84 ? -3.603 13.018 -14.496 1.00 63.47 84 ASP A O 1
ATOM 714 N N . LEU A 1 85 ? -4.316 12.209 -12.536 1.00 61.78 85 LEU A N 1
ATOM 715 C CA . LEU A 1 85 ? -3.241 12.817 -11.741 1.00 61.78 85 LEU A CA 1
ATOM 716 C C . LEU A 1 85 ? -1.860 12.234 -12.078 1.00 61.78 85 LEU A C 1
ATOM 718 O O . LEU A 1 85 ? -0.843 12.917 -11.921 1.00 61.78 85 LEU A O 1
ATOM 722 N N . TRP A 1 86 ? -1.819 11.000 -12.581 1.00 59.22 86 TRP A N 1
ATOM 723 C CA . TRP A 1 86 ? -0.583 10.270 -12.862 1.00 59.22 86 TRP A CA 1
ATOM 724 C C . TRP A 1 86 ? -0.245 10.178 -14.351 1.00 59.22 86 TRP A C 1
ATOM 726 O O . TRP A 1 86 ? 0.877 9.797 -14.681 1.00 59.22 86 TRP A O 1
ATOM 736 N N . GLU A 1 87 ? -1.128 10.630 -15.252 1.00 62.50 87 GLU A N 1
ATOM 737 C CA . GLU A 1 87 ? -0.826 10.777 -16.688 1.00 62.50 87 GLU A CA 1
ATOM 738 C C . GLU A 1 87 ? 0.414 11.648 -16.939 1.00 62.50 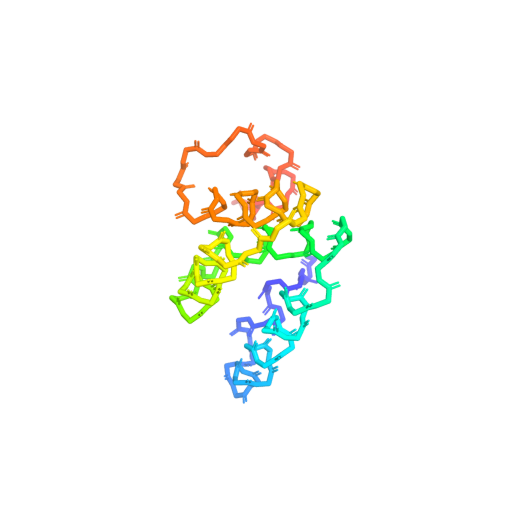87 GLU A C 1
ATOM 740 O O . GLU A 1 87 ? 1.142 11.424 -17.901 1.00 62.50 87 GLU A O 1
ATOM 745 N N . ARG A 1 88 ? 0.725 12.596 -16.043 1.00 57.28 88 ARG A N 1
ATOM 746 C CA . ARG A 1 88 ? 1.949 13.412 -16.126 1.00 57.28 88 ARG A CA 1
ATOM 747 C C . ARG A 1 88 ? 3.245 12.607 -15.942 1.00 57.28 88 ARG A C 1
ATOM 749 O O . ARG A 1 88 ? 4.297 13.064 -16.386 1.00 57.28 88 ARG A O 1
ATOM 756 N N . TYR A 1 89 ? 3.174 11.464 -15.265 1.00 53.47 89 TYR A N 1
ATOM 757 C CA . TYR A 1 89 ? 4.301 10.561 -15.011 1.00 53.47 89 TYR A CA 1
ATOM 758 C C . TYR A 1 89 ? 4.275 9.326 -15.915 1.00 53.47 89 TYR A C 1
ATOM 760 O O . TYR A 1 89 ? 5.234 8.561 -15.919 1.00 53.47 89 TYR A O 1
ATOM 768 N N . ALA A 1 90 ? 3.213 9.136 -16.706 1.00 55.06 90 ALA A N 1
ATOM 769 C CA . ALA A 1 90 ? 3.225 8.135 -17.758 1.00 55.06 90 ALA A CA 1
ATOM 770 C C . ALA A 1 90 ? 4.322 8.505 -18.774 1.00 55.06 90 ALA A C 1
ATOM 772 O O . ALA A 1 90 ? 4.443 9.683 -19.134 1.00 55.06 90 ALA A O 1
ATOM 773 N N . PRO A 1 91 ? 5.143 7.542 -19.228 1.00 49.00 91 PRO A N 1
ATOM 774 C CA . PRO A 1 91 ? 6.147 7.816 -20.240 1.00 49.00 91 PRO A CA 1
ATOM 775 C C . PRO A 1 91 ? 5.447 8.410 -21.464 1.00 49.00 91 PRO A C 1
ATOM 777 O O . PRO A 1 91 ? 4.564 7.797 -22.059 1.00 49.00 91 PRO A O 1
ATOM 780 N N . SER A 1 92 ? 5.814 9.645 -21.802 1.00 47.16 92 SER A N 1
ATOM 781 C CA . SER A 1 92 ? 5.463 10.228 -23.090 1.00 47.16 92 SER A CA 1
ATOM 782 C C . SER A 1 92 ? 6.123 9.356 -24.146 1.00 47.16 92 SER A C 1
ATOM 784 O O . SER A 1 92 ? 7.350 9.352 -24.224 1.00 47.16 92 SER A O 1
ATOM 786 N N . ASP A 1 93 ? 5.335 8.650 -24.953 1.00 50.06 93 ASP A N 1
ATOM 787 C CA . ASP A 1 93 ? 5.828 8.082 -26.205 1.00 50.06 93 ASP A CA 1
ATOM 788 C C . ASP A 1 93 ? 6.420 9.232 -27.044 1.00 50.06 93 ASP A C 1
ATOM 790 O O . ASP A 1 93 ? 5.694 10.083 -27.568 1.00 50.06 93 ASP A O 1
ATOM 794 N N . LEU A 1 94 ? 7.753 9.285 -27.106 1.00 40.62 94 LEU A N 1
ATOM 795 C CA . LEU A 1 94 ? 8.558 10.054 -28.055 1.00 40.62 94 LEU A CA 1
ATOM 796 C C . LEU A 1 94 ? 9.654 9.149 -28.612 1.00 40.62 94 LEU A C 1
ATOM 798 O O . LEU A 1 94 ? 10.406 8.568 -27.798 1.00 40.62 94 LEU A O 1
#

Secondary structure (DSSP, 8-state):
---HHHHHHT-GGGHHHHHHHHHHHHHT--HHHHHHHHHHHHHH--HHHHHHHHHHHHH---HHHHHHHHHHHHTTSS--TTHHHHTTTS----

Organism: NCBI:txid40571

Solvent-accessible surface area (backbone atoms only — not comparable to full-atom values): 5587 Å² total; per-residue (Å²): 129,87,46,76,62,56,55,50,68,74,36,62,92,46,43,70,58,51,50,55,49,53,53,50,38,63,77,67,57,48,73,71,44,35,56,54,47,25,62,48,28,52,76,65,55,52,62,70,60,51,52,51,39,53,55,48,46,76,71,57,87,47,70,69,54,42,53,43,32,50,54,38,53,45,24,66,46,96,84,44,91,63,52,74,79,45,54,82,73,48,82,75,91,123

Radius of gyration: 13.53 Å; Cα contacts (8 Å, |Δi|>4): 64; chains: 1; bounding box: 29×23×42 Å

pLDDT: mean 84.08, std 15.59, range [40.62, 98.06]

Foldseek 3Di:
DCDPQNVCVVPVVCVVVVLVVLLVCLVVPDPVSLVVLLLNCLPPVDVSSLVSLVVCLVPDPDPRSVVSSVSSNLSNDPDHPCVVVCVVVPDDPD

Sequence (94 aa):
MDDLLDRILSHDECRDYTIKKFEQMLDEIDWDCVVILQFCMHTLKWPTIKEKAAALLAVTDKINAERWYRHVLESFDDNWPDRDLWERYAPSDL

Mean predicted aligned error: 7.07 Å